Protein AF-A0AA86UKW5-F1 (afdb_monomer)

Nearest PDB structures (foldseek):
  1idz-assembly1_A  TM=8.159E-01  e=1.613E-01  Mus musculus
  1idy-assembly1_A  TM=7.658E-01  e=3.106E-01  Mus musculus
  9dtq-assembly1_D  TM=7.586E-01  e=4.602E-01  Homo sapiens
  8smn-assembly1_A  TM=3.664E-01  e=9.381E+00  Xenopus laevis

Structure (mmCIF, N/CA/C/O backbone):
data_AF-A0AA86UKW5-F1
#
_entry.id   AF-A0AA86UKW5-F1
#
loop_
_atom_site.group_PDB
_atom_site.id
_atom_site.type_symbol
_atom_site.label_atom_id
_atom_site.label_alt_id
_atom_site.label_comp_id
_atom_site.label_asym_id
_atom_site.label_entity_id
_atom_site.label_seq_id
_atom_site.pdbx_PDB_ins_code
_atom_site.Cartn_x
_atom_site.Cartn_y
_atom_site.Cartn_z
_atom_site.occupancy
_atom_site.B_iso_or_equiv
_atom_site.auth_seq_id
_atom_site.auth_comp_id
_atom_site.auth_asym_id
_atom_site.auth_atom_id
_atom_site.pdbx_PDB_model_num
ATOM 1 N N . MET A 1 1 ? -7.143 -24.535 21.350 1.00 37.25 1 MET A N 1
ATOM 2 C CA . MET A 1 1 ? -8.018 -23.808 20.401 1.00 37.25 1 MET A CA 1
ATOM 3 C C . MET A 1 1 ? -7.193 -23.427 19.184 1.00 37.25 1 MET A C 1
ATOM 5 O O . MET A 1 1 ? -6.260 -22.652 19.327 1.00 37.25 1 MET A O 1
ATOM 9 N N . ASN A 1 2 ? -7.468 -24.017 18.019 1.00 41.53 2 ASN A N 1
ATOM 10 C CA . ASN A 1 2 ? -6.715 -23.739 16.795 1.00 41.53 2 ASN A CA 1
ATOM 11 C C . ASN A 1 2 ? -7.388 -22.555 16.080 1.00 41.53 2 ASN A C 1
ATOM 13 O O . ASN A 1 2 ? -8.346 -22.742 15.330 1.00 41.53 2 ASN A O 1
ATOM 17 N N . THR A 1 3 ? -6.968 -21.324 16.381 1.00 51.84 3 THR A N 1
ATOM 18 C CA . THR A 1 3 ? -7.458 -20.129 15.684 1.00 51.84 3 THR A CA 1
ATOM 19 C C . THR A 1 3 ? -6.912 -20.156 14.260 1.00 51.84 3 THR A C 1
ATOM 21 O O . THR A 1 3 ? -5.781 -19.753 13.998 1.00 51.84 3 THR A O 1
ATOM 24 N N . LYS A 1 4 ? -7.699 -20.687 13.314 1.00 55.44 4 LYS A N 1
ATOM 25 C CA . LYS A 1 4 ? -7.384 -20.595 11.885 1.00 55.44 4 LYS A CA 1
ATOM 26 C C . LYS A 1 4 ? -7.229 -19.113 11.537 1.00 55.44 4 LYS A C 1
ATOM 28 O O . LYS A 1 4 ? -8.218 -18.392 11.444 1.00 55.44 4 LYS A O 1
ATOM 33 N N . ARG A 1 5 ? -5.988 -18.650 11.371 1.00 59.66 5 ARG A N 1
ATOM 34 C CA . ARG A 1 5 ? -5.689 -17.327 10.816 1.00 59.66 5 ARG A CA 1
ATOM 35 C C . ARG A 1 5 ? -6.158 -17.340 9.365 1.00 59.66 5 ARG A C 1
ATOM 37 O O . ARG A 1 5 ? -5.483 -17.886 8.498 1.00 59.66 5 ARG A O 1
ATOM 44 N N . VAL A 1 6 ? -7.349 -16.807 9.115 1.00 58.69 6 VAL A N 1
ATOM 45 C CA . VAL A 1 6 ? -7.847 -16.611 7.754 1.00 58.69 6 VAL A CA 1
ATOM 46 C C . VAL A 1 6 ? -7.107 -15.403 7.192 1.00 58.69 6 VAL A C 1
ATOM 48 O O . VAL A 1 6 ? -7.391 -14.262 7.544 1.00 58.69 6 VAL A O 1
ATOM 51 N N . TYR A 1 7 ? -6.094 -15.658 6.370 1.00 70.81 7 TYR A N 1
ATOM 52 C CA . TYR A 1 7 ? -5.415 -14.602 5.632 1.00 70.81 7 TYR A CA 1
ATOM 53 C C . TYR A 1 7 ? -6.322 -14.168 4.481 1.00 70.81 7 TYR A C 1
ATOM 55 O O . TYR A 1 7 ? -6.581 -14.953 3.569 1.00 70.81 7 TYR A O 1
ATOM 63 N N . HIS A 1 8 ? -6.817 -12.928 4.526 1.00 83.44 8 HIS A N 1
ATOM 64 C CA . HIS A 1 8 ? -7.572 -12.367 3.406 1.00 83.44 8 HIS A CA 1
ATOM 65 C C . HIS A 1 8 ? -6.684 -12.287 2.166 1.00 83.44 8 HIS A C 1
ATOM 67 O O . HIS A 1 8 ? -5.607 -11.678 2.191 1.00 83.44 8 HIS A O 1
ATOM 73 N N . ARG A 1 9 ? -7.146 -12.881 1.066 1.00 87.00 9 ARG A N 1
ATOM 74 C CA . ARG A 1 9 ? -6.472 -12.789 -0.225 1.00 87.00 9 ARG A CA 1
ATOM 75 C C . ARG A 1 9 ? -6.999 -11.569 -0.968 1.00 87.00 9 ARG A C 1
ATOM 77 O O . ARG A 1 9 ? -8.055 -11.620 -1.582 1.00 87.00 9 ARG A O 1
ATOM 84 N N . TRP A 1 10 ? -6.213 -10.500 -0.942 1.00 88.31 10 TRP A N 1
ATOM 85 C CA . TRP A 1 10 ? -6.488 -9.278 -1.69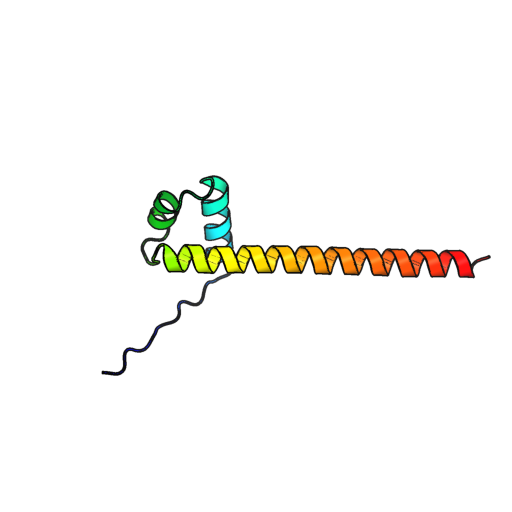1 1.00 88.31 10 TRP A CA 1
ATOM 86 C C . TRP A 1 10 ? -6.561 -9.541 -3.197 1.00 88.31 10 TRP A C 1
ATOM 88 O O . TRP A 1 10 ? -5.586 -9.993 -3.802 1.00 88.31 10 TRP A O 1
ATOM 98 N N . THR A 1 11 ? -7.694 -9.204 -3.795 1.00 91.56 11 THR A N 1
ATOM 99 C CA . THR A 1 11 ? -7.912 -9.196 -5.242 1.00 91.56 11 THR A CA 1
ATOM 100 C C . THR A 1 11 ? -7.298 -7.951 -5.886 1.00 91.56 11 THR A C 1
ATOM 102 O O . THR A 1 11 ? -7.094 -6.924 -5.237 1.00 91.56 11 THR A O 1
ATOM 105 N N . GLU A 1 12 ? -7.029 -7.998 -7.194 1.00 88.44 12 GLU A N 1
ATOM 106 C CA . GLU A 1 12 ? -6.532 -6.825 -7.932 1.00 88.44 12 GLU A CA 1
ATOM 107 C C . GLU A 1 12 ? -7.506 -5.644 -7.903 1.00 88.44 12 GLU A C 1
ATOM 109 O O . GLU A 1 12 ? -7.097 -4.484 -7.961 1.00 88.44 12 GLU A O 1
ATOM 114 N N . HIS A 1 13 ? -8.807 -5.927 -7.837 1.00 91.00 13 HIS A N 1
ATOM 115 C CA . HIS A 1 13 ? -9.827 -4.895 -7.730 1.00 91.00 13 HIS A CA 1
ATOM 116 C C . HIS A 1 13 ? -9.742 -4.173 -6.379 1.00 91.00 13 HIS A C 1
ATOM 118 O O . HIS A 1 13 ? -9.643 -2.948 -6.355 1.00 91.00 13 HIS A O 1
ATOM 124 N N . GLU A 1 14 ? -9.667 -4.920 -5.273 1.00 90.94 14 GLU A N 1
ATOM 125 C CA . GLU A 1 14 ? -9.490 -4.351 -3.930 1.00 90.94 14 GLU A CA 1
ATOM 126 C C . GLU A 1 14 ? -8.175 -3.576 -3.805 1.00 90.94 14 GLU A C 1
ATOM 128 O O . GLU A 1 14 ? -8.140 -2.512 -3.197 1.00 90.94 14 GLU A O 1
ATOM 133 N N . VAL A 1 15 ? -7.096 -4.073 -4.415 1.00 92.38 15 VAL A N 1
ATOM 134 C CA . VAL A 1 15 ? -5.797 -3.383 -4.446 1.00 92.38 15 VAL A CA 1
ATOM 135 C C . VAL A 1 15 ? -5.901 -2.031 -5.151 1.00 92.38 15 VAL A C 1
ATOM 137 O O . VAL A 1 15 ? -5.407 -1.030 -4.630 1.00 92.38 15 VAL A O 1
ATOM 140 N N . ARG A 1 16 ? -6.559 -1.984 -6.317 1.00 91.94 16 ARG A N 1
ATOM 141 C CA . ARG A 1 16 ? -6.769 -0.736 -7.067 1.00 91.94 16 ARG A CA 1
ATOM 142 C C . ARG A 1 16 ? -7.656 0.241 -6.307 1.00 91.94 16 ARG A C 1
ATOM 144 O O . ARG A 1 16 ? -7.335 1.427 -6.261 1.00 91.94 16 ARG A O 1
ATOM 151 N N . LEU A 1 17 ? -8.733 -0.252 -5.697 1.00 93.25 17 LEU A N 1
ATOM 152 C CA . LEU A 1 17 ? -9.610 0.562 -4.860 1.00 93.25 17 LEU A CA 1
ATOM 153 C C . LEU A 1 17 ? -8.853 1.138 -3.663 1.00 93.25 17 LEU A C 1
ATOM 155 O O . LEU A 1 17 ? -8.872 2.348 -3.483 1.00 93.25 17 LEU A O 1
ATOM 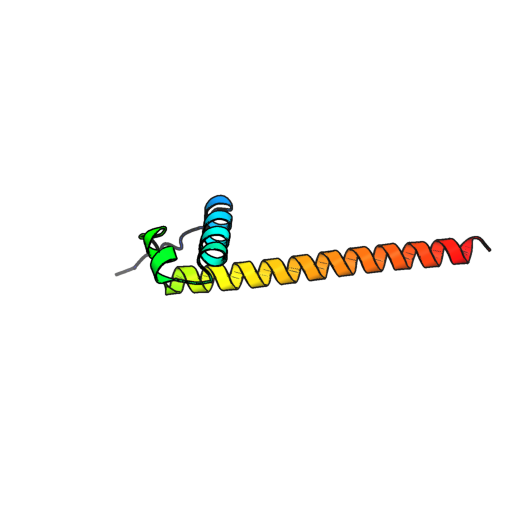159 N N . LEU A 1 18 ? -8.115 0.313 -2.913 1.00 92.94 18 LEU A N 1
ATOM 160 C CA . LEU A 1 18 ? -7.323 0.764 -1.767 1.00 92.94 18 LEU A CA 1
ATOM 161 C C . LEU A 1 18 ? -6.334 1.860 -2.170 1.00 92.94 18 LEU A C 1
ATOM 163 O O . LEU A 1 18 ? -6.273 2.906 -1.529 1.00 92.94 18 LEU A O 1
ATOM 167 N N . TYR A 1 19 ? -5.580 1.639 -3.247 1.00 92.69 19 TYR A N 1
ATOM 168 C CA . TYR A 1 19 ? -4.616 2.620 -3.732 1.00 92.69 19 TYR A CA 1
ATOM 169 C C . TYR A 1 19 ? -5.297 3.941 -4.113 1.00 92.69 19 TYR A C 1
ATOM 171 O O . TYR A 1 19 ? -4.853 5.010 -3.691 1.00 92.69 19 TYR A O 1
ATOM 179 N N . ARG A 1 20 ? -6.411 3.878 -4.854 1.00 92.75 20 ARG A N 1
ATOM 180 C CA . ARG A 1 20 ? -7.188 5.061 -5.249 1.00 92.75 20 ARG A CA 1
ATOM 181 C C . ARG A 1 20 ? -7.753 5.803 -4.040 1.00 92.75 20 ARG A C 1
ATOM 183 O O . ARG A 1 20 ? -7.652 7.025 -3.995 1.00 92.75 20 ARG A O 1
ATOM 190 N N . SER A 1 21 ? -8.323 5.097 -3.069 1.00 92.56 21 SER A N 1
ATOM 191 C CA . SER A 1 21 ? -8.901 5.712 -1.873 1.00 92.56 21 SER A CA 1
ATOM 192 C C . SER A 1 21 ? -7.829 6.408 -1.039 1.00 92.56 21 SER A C 1
ATOM 194 O O . SER A 1 21 ? -8.016 7.564 -0.678 1.00 92.56 21 SER A O 1
ATOM 196 N N . VAL A 1 22 ? -6.677 5.764 -0.813 1.00 93.38 22 VAL A N 1
ATOM 197 C CA . VAL A 1 22 ? -5.557 6.336 -0.041 1.00 93.38 22 VAL A CA 1
ATOM 198 C C . VAL A 1 22 ? -4.941 7.551 -0.741 1.00 93.38 22 VAL A C 1
ATOM 200 O O . VAL A 1 22 ? -4.629 8.546 -0.089 1.00 93.38 22 VAL A O 1
ATOM 203 N N . THR A 1 23 ? -4.768 7.497 -2.063 1.00 90.38 23 THR A N 1
ATOM 204 C CA . THR A 1 23 ? -4.217 8.622 -2.842 1.00 90.38 23 THR A CA 1
ATOM 205 C C . THR A 1 23 ? -5.191 9.793 -2.944 1.00 90.38 23 THR A C 1
ATOM 207 O O . THR A 1 23 ? -4.773 10.939 -2.804 1.00 90.38 23 THR A O 1
ATOM 210 N N . SER A 1 24 ? -6.489 9.523 -3.109 1.00 90.75 24 SER A N 1
ATOM 211 C CA . SER A 1 24 ? -7.522 10.566 -3.198 1.00 90.75 24 SER A CA 1
ATOM 212 C C . SER A 1 24 ? -7.791 11.244 -1.853 1.00 90.75 24 SER A C 1
ATOM 214 O O . SER A 1 24 ? -8.128 12.422 -1.821 1.00 90.75 24 SER A O 1
ATOM 216 N N . SER A 1 25 ? -7.634 10.523 -0.737 1.00 89.12 25 SER A N 1
ATOM 217 C CA . SER A 1 25 ? -7.854 11.053 0.614 1.00 89.12 25 SER A CA 1
ATOM 218 C C . SER A 1 25 ? -6.594 11.640 1.264 1.00 89.12 25 SER A C 1
ATOM 220 O O . SER A 1 25 ? -6.598 11.906 2.465 1.00 89.12 25 SER A O 1
ATOM 222 N N . ASN A 1 26 ? -5.504 11.812 0.504 1.00 88.81 26 ASN A N 1
ATOM 223 C CA . ASN A 1 26 ? -4.195 12.246 1.003 1.00 88.81 26 ASN A CA 1
ATOM 224 C C . ASN A 1 26 ? -3.721 11.440 2.233 1.00 88.81 26 ASN A C 1
ATOM 226 O O . ASN A 1 26 ? -3.273 11.994 3.236 1.00 88.81 26 ASN A O 1
ATOM 230 N N . ARG A 1 27 ? -3.865 10.109 2.167 1.00 89.75 27 ARG A N 1
ATOM 231 C CA . ARG A 1 27 ? -3.546 9.154 3.244 1.00 89.75 27 ARG A CA 1
ATOM 232 C C . ARG A 1 27 ? -4.346 9.359 4.537 1.00 89.75 27 ARG A C 1
ATOM 234 O O . ARG A 1 27 ? -3.900 8.944 5.607 1.00 89.75 27 ARG A O 1
ATOM 241 N N . ASN A 1 28 ? -5.553 9.920 4.459 1.00 93.50 28 ASN A N 1
ATOM 242 C CA . ASN A 1 28 ? -6.489 9.881 5.578 1.00 93.50 28 ASN A CA 1
ATOM 243 C C . ASN A 1 28 ? -7.010 8.447 5.775 1.00 93.50 28 ASN A C 1
ATOM 245 O O . ASN A 1 28 ? -7.956 8.008 5.117 1.00 93.50 28 ASN A O 1
ATOM 249 N N . TRP A 1 29 ? -6.369 7.708 6.682 1.00 90.50 29 TRP A N 1
ATOM 250 C CA . TRP A 1 29 ? -6.685 6.304 6.947 1.00 90.50 29 TRP A CA 1
ATOM 251 C C . TRP A 1 29 ? -8.04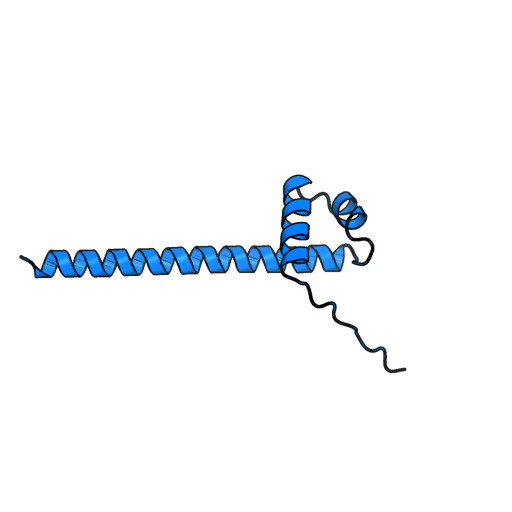8 6.089 7.598 1.00 90.50 29 TRP A C 1
ATOM 253 O O . TRP A 1 29 ? -8.624 5.024 7.405 1.00 90.50 29 TRP A O 1
ATOM 263 N N . VAL A 1 30 ? -8.569 7.081 8.325 1.00 92.38 30 VAL A N 1
ATOM 264 C CA . VAL A 1 30 ? -9.898 7.000 8.946 1.00 92.38 30 VAL A CA 1
ATOM 265 C C . VAL A 1 30 ? -10.956 6.914 7.850 1.00 92.38 30 VAL A C 1
ATOM 267 O O . VAL A 1 30 ? -11.701 5.941 7.795 1.00 92.38 30 VAL A O 1
ATOM 270 N N . SER A 1 31 ? -10.926 7.841 6.888 1.00 92.06 31 SER A N 1
ATOM 271 C CA . SER A 1 31 ? -11.845 7.827 5.740 1.00 92.06 31 SER A CA 1
ATOM 272 C C . SER A 1 31 ? -11.662 6.607 4.833 1.00 92.06 31 SER A C 1
ATOM 274 O O . SER A 1 31 ? -12.605 6.145 4.198 1.00 92.06 31 SER A O 1
ATOM 276 N N . VAL A 1 32 ? -10.444 6.065 4.746 1.00 92.50 32 VAL A N 1
ATOM 277 C CA . VAL A 1 32 ? -10.198 4.824 3.996 1.00 92.50 32 VAL A CA 1
ATOM 278 C C . VAL A 1 32 ? -10.796 3.628 4.737 1.00 92.50 32 VAL A C 1
ATOM 280 O O . VAL A 1 32 ? -11.417 2.782 4.106 1.00 92.50 32 VAL A O 1
ATOM 283 N N . GLN A 1 33 ? -10.668 3.553 6.062 1.00 93.56 33 GLN A N 1
ATOM 284 C CA . GLN A 1 33 ? -11.245 2.465 6.852 1.00 93.56 33 GLN A CA 1
ATOM 285 C C . GLN A 1 33 ? -12.776 2.451 6.792 1.00 93.56 33 GLN A C 1
ATOM 287 O O . GLN A 1 33 ? -13.362 1.373 6.759 1.00 93.56 33 GLN A O 1
ATOM 292 N N . GLU A 1 34 ? -13.424 3.613 6.694 1.00 92.56 34 GLU A N 1
ATOM 293 C CA . GLU A 1 34 ? -14.876 3.702 6.474 1.00 92.56 34 GLU A CA 1
ATOM 294 C C . GLU A 1 34 ? -15.323 2.993 5.183 1.00 92.56 34 GLU A C 1
ATOM 296 O O . GLU A 1 34 ? -16.409 2.421 5.136 1.00 92.56 34 GLU A O 1
ATOM 301 N N . GLN A 1 35 ? -14.473 2.963 4.151 1.00 90.50 35 GLN A N 1
ATOM 302 C CA . GLN A 1 35 ? -14.739 2.244 2.895 1.00 90.50 35 GLN A CA 1
ATOM 303 C C . GLN A 1 35 ? -14.387 0.752 2.968 1.00 90.50 35 GLN A C 1
ATOM 305 O O . GLN A 1 35 ? -14.824 -0.034 2.128 1.00 90.50 35 GLN A O 1
ATOM 310 N N . PHE A 1 36 ? -13.591 0.361 3.962 1.00 90.69 36 PHE A N 1
ATOM 311 C CA . PHE A 1 36 ? -13.072 -0.990 4.149 1.00 90.69 36 PHE A CA 1
ATOM 312 C C . PHE A 1 36 ? -13.295 -1.477 5.593 1.00 90.69 36 PHE A C 1
ATOM 314 O O . PHE A 1 36 ? -12.326 -1.814 6.284 1.00 90.69 36 PHE A O 1
ATOM 321 N N . PRO A 1 37 ? -14.553 -1.542 6.073 1.00 89.00 37 PRO A N 1
ATOM 322 C CA . PRO A 1 37 ? -14.859 -1.848 7.473 1.00 89.00 37 PRO A CA 1
ATOM 323 C C . PRO A 1 37 ? -14.420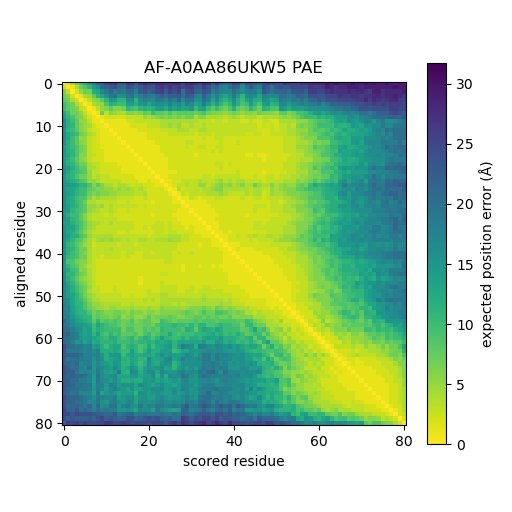 -3.256 7.905 1.00 89.00 37 PRO A C 1
ATOM 325 O O . PRO A 1 37 ? -14.231 -3.518 9.090 1.00 89.00 37 PRO A O 1
A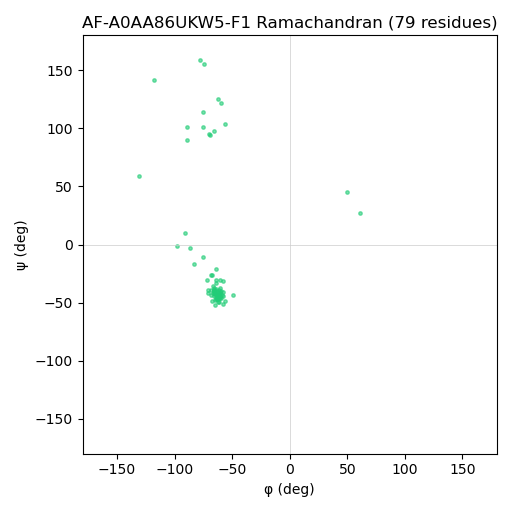TOM 328 N N . GLN A 1 38 ? -14.230 -4.169 6.951 1.00 89.81 38 GLN A N 1
ATOM 329 C CA . GLN A 1 38 ? -13.755 -5.531 7.182 1.00 89.81 38 GLN A CA 1
ATOM 330 C C . GLN A 1 38 ? -12.250 -5.625 7.490 1.00 89.81 38 GLN A C 1
ATOM 332 O O . GLN A 1 38 ? -11.775 -6.694 7.877 1.00 89.81 38 GLN A O 1
ATOM 337 N N . PHE A 1 39 ? -11.494 -4.538 7.306 1.00 89.81 39 PHE A N 1
ATOM 338 C CA . PHE A 1 39 ? -10.054 -4.498 7.543 1.00 89.81 39 PHE A CA 1
ATOM 339 C C . PHE A 1 39 ? -9.705 -3.501 8.646 1.00 89.81 39 PHE A C 1
ATOM 341 O O . PHE A 1 39 ? -10.256 -2.406 8.742 1.00 89.81 39 PHE A O 1
ATOM 348 N N . SER A 1 40 ? -8.734 -3.865 9.481 1.00 90.81 40 SER A N 1
ATOM 349 C CA . SER A 1 40 ? -8.168 -2.925 10.445 1.00 90.81 40 SER A CA 1
ATOM 350 C C . SER A 1 40 ? -7.245 -1.923 9.753 1.00 90.81 40 SER A C 1
ATOM 352 O O . SER A 1 40 ? -6.628 -2.228 8.728 1.00 90.81 40 SER A O 1
ATOM 354 N N . LEU A 1 41 ? -7.068 -0.744 10.356 1.00 91.25 41 LEU A N 1
ATOM 355 C CA . LEU A 1 41 ? -6.114 0.270 9.881 1.00 91.25 41 LEU A CA 1
ATOM 356 C C . LEU A 1 41 ? -4.730 -0.320 9.613 1.00 91.25 41 LEU A C 1
ATOM 358 O O . LEU A 1 41 ? -4.132 -0.059 8.574 1.00 91.25 41 LEU A O 1
ATOM 362 N N . LEU A 1 42 ? -4.252 -1.173 10.521 1.00 90.62 42 LEU A N 1
ATOM 363 C CA . LEU A 1 42 ? -2.954 -1.824 10.391 1.00 90.62 42 LEU A CA 1
ATOM 364 C C . LEU A 1 42 ? -2.888 -2.732 9.153 1.00 90.62 42 LEU A C 1
ATOM 366 O O . LEU A 1 42 ? -1.880 -2.746 8.450 1.0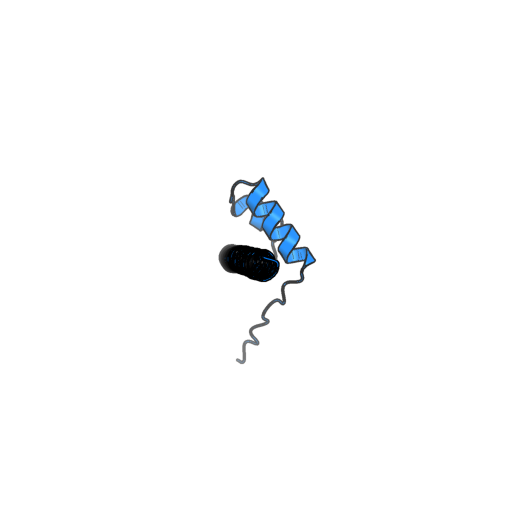0 90.62 42 LEU A O 1
ATOM 370 N N . GLN A 1 43 ? -3.956 -3.477 8.852 1.00 90.56 43 GLN A N 1
ATOM 371 C CA . GLN A 1 43 ? -4.019 -4.310 7.647 1.00 90.56 43 GLN A CA 1
ATOM 372 C C . GLN A 1 43 ? -3.991 -3.458 6.374 1.00 90.56 43 GLN A C 1
ATOM 374 O O . GLN A 1 43 ? -3.264 -3.792 5.437 1.00 90.56 43 GLN A O 1
ATOM 379 N N . LEU A 1 44 ? -4.733 -2.347 6.358 1.00 92.88 44 LEU A N 1
ATOM 380 C CA . LEU A 1 44 ? -4.785 -1.408 5.234 1.00 92.88 44 LEU A CA 1
ATOM 381 C C . LEU A 1 44 ? -3.424 -0.742 4.988 1.00 92.88 44 LEU A C 1
ATOM 383 O O . LEU A 1 44 ? -2.934 -0.741 3.859 1.00 92.88 44 LEU A O 1
ATOM 387 N N . GLN A 1 45 ? -2.776 -0.248 6.045 1.00 93.88 45 GLN A N 1
ATOM 388 C CA . GLN A 1 45 ? -1.455 0.385 5.982 1.00 93.88 45 GLN A CA 1
ATOM 389 C C . GLN A 1 45 ? -0.370 -0.586 5.512 1.00 93.88 45 GLN A C 1
ATOM 391 O O . GLN A 1 45 ? 0.410 -0.265 4.610 1.00 93.88 45 GLN A O 1
ATOM 396 N N . ASN A 1 46 ? -0.347 -1.797 6.076 1.00 92.19 46 ASN A N 1
ATOM 397 C CA . ASN A 1 46 ? 0.598 -2.832 5.664 1.00 92.19 46 ASN A CA 1
ATOM 398 C C . ASN A 1 46 ? 0.398 -3.192 4.192 1.00 92.19 46 ASN A C 1
ATOM 400 O O . ASN A 1 46 ? 1.367 -3.267 3.434 1.00 92.19 46 ASN A O 1
ATOM 404 N N . LYS A 1 47 ? -0.858 -3.361 3.760 1.00 92.75 47 LYS A N 1
ATOM 405 C CA . LYS A 1 47 ? -1.159 -3.673 2.365 1.00 92.75 47 LYS A CA 1
ATOM 406 C C . LYS A 1 47 ? -0.734 -2.545 1.428 1.00 92.75 47 LYS A C 1
ATOM 408 O O . LYS A 1 47 ? -0.104 -2.828 0.412 1.00 92.75 47 LYS A O 1
ATOM 413 N N . PHE A 1 48 ? -1.039 -1.295 1.762 1.00 93.12 48 PHE A N 1
ATOM 414 C CA . PHE A 1 48 ? -0.658 -0.140 0.951 1.00 93.12 48 PHE A CA 1
ATOM 415 C C . PHE A 1 48 ? 0.862 0.000 0.835 1.00 93.12 48 PHE A C 1
ATOM 417 O O . PHE A 1 48 ? 1.374 0.145 -0.269 1.00 93.12 48 PHE A O 1
ATOM 424 N N . THR A 1 49 ? 1.595 -0.179 1.935 1.00 92.25 49 THR A N 1
ATOM 425 C CA . THR A 1 49 ? 3.068 -0.180 1.923 1.00 92.25 49 THR A CA 1
ATOM 426 C C . THR A 1 49 ? 3.628 -1.247 0.976 1.00 92.25 49 THR A C 1
ATOM 428 O O . THR A 1 49 ? 4.584 -0.998 0.243 1.00 92.25 49 THR A O 1
ATOM 431 N N . MET A 1 50 ? 3.029 -2.444 0.951 1.00 90.94 50 MET A N 1
ATOM 432 C CA . MET A 1 50 ? 3.418 -3.484 -0.009 1.00 90.94 50 MET A CA 1
ATOM 433 C C . MET A 1 50 ? 3.110 -3.083 -1.456 1.00 90.94 50 MET A C 1
ATOM 435 O O . MET A 1 50 ? 3.921 -3.358 -2.338 1.00 90.94 50 MET A O 1
ATOM 439 N N . ILE A 1 51 ? 1.964 -2.440 -1.704 1.00 89.44 51 ILE A N 1
ATOM 440 C CA . ILE A 1 51 ? 1.585 -1.940 -3.033 1.00 89.44 51 ILE A CA 1
ATOM 441 C C . ILE A 1 51 ? 2.593 -0.888 -3.510 1.00 89.44 51 ILE A C 1
ATOM 443 O O . ILE A 1 51 ? 3.075 -0.993 -4.634 1.00 89.44 51 ILE A O 1
ATOM 447 N N . GLU A 1 52 ? 2.964 0.076 -2.662 1.00 88.56 52 GLU A N 1
ATOM 448 C CA . GLU A 1 52 ? 3.954 1.106 -3.006 1.00 88.56 52 GLU A CA 1
ATOM 449 C C . GLU A 1 52 ? 5.309 0.491 -3.359 1.00 88.56 52 GLU A C 1
ATOM 451 O O . GLU A 1 52 ? 5.877 0.813 -4.401 1.00 88.56 52 GLU A O 1
ATOM 456 N N . LYS A 1 53 ? 5.791 -0.465 -2.555 1.00 86.44 53 LYS A N 1
ATOM 457 C CA . LYS A 1 53 ? 7.033 -1.191 -2.856 1.00 86.44 53 LYS A CA 1
ATOM 458 C C . LYS A 1 53 ? 6.965 -1.917 -4.199 1.00 86.44 53 LYS A C 1
ATOM 460 O O . LYS A 1 53 ? 7.910 -1.848 -4.972 1.00 86.44 53 LYS A O 1
ATOM 465 N N . GLN A 1 54 ? 5.851 -2.582 -4.505 1.00 83.00 54 GLN A N 1
ATOM 466 C CA . GLN A 1 54 ? 5.684 -3.269 -5.790 1.00 83.00 54 GLN A CA 1
ATOM 467 C C . GLN A 1 54 ? 5.630 -2.299 -6.975 1.00 83.00 54 GLN A C 1
ATOM 469 O O . GLN A 1 54 ? 6.136 -2.623 -8.047 1.00 83.00 54 GLN A O 1
ATOM 474 N N . PHE A 1 55 ? 5.037 -1.118 -6.797 1.00 79.94 55 PHE A N 1
ATOM 475 C CA . PHE A 1 55 ? 5.030 -0.074 -7.821 1.00 79.94 55 PHE A CA 1
ATOM 476 C C . PHE A 1 55 ? 6.427 0.491 -8.087 1.00 79.94 55 PHE A C 1
ATOM 478 O O . PHE A 1 55 ? 6.777 0.694 -9.247 1.00 79.94 55 PHE A O 1
ATOM 485 N N . LEU A 1 56 ? 7.223 0.713 -7.037 1.00 74.25 56 LEU A N 1
ATOM 486 C CA . LEU A 1 56 ? 8.609 1.171 -7.165 1.00 74.25 56 LEU A CA 1
ATOM 487 C C . LEU A 1 56 ? 9.460 0.147 -7.921 1.00 74.25 56 LEU A C 1
ATOM 489 O O . LEU A 1 56 ? 10.048 0.490 -8.940 1.00 74.25 56 LEU A O 1
ATOM 493 N N . VAL A 1 57 ? 9.397 -1.124 -7.515 1.00 74.38 57 VAL A N 1
ATOM 494 C CA . VAL A 1 57 ? 10.143 -2.217 -8.163 1.00 74.38 57 VAL A CA 1
ATOM 495 C C . VAL A 1 57 ? 9.769 -2.361 -9.643 1.00 74.38 57 VAL A C 1
ATOM 497 O O . VAL A 1 57 ? 10.635 -2.582 -10.484 1.00 74.38 57 VAL A O 1
ATOM 500 N N . LYS A 1 58 ? 8.483 -2.212 -9.994 1.00 72.00 58 LYS A N 1
ATOM 501 C CA . LYS A 1 58 ? 8.044 -2.255 -11.399 1.00 72.00 58 LYS A CA 1
ATOM 502 C C . LYS A 1 58 ? 8.582 -1.083 -12.220 1.00 72.00 58 LYS A C 1
ATOM 504 O O . LYS A 1 58 ? 8.960 -1.298 -13.365 1.00 72.00 58 LYS A O 1
ATOM 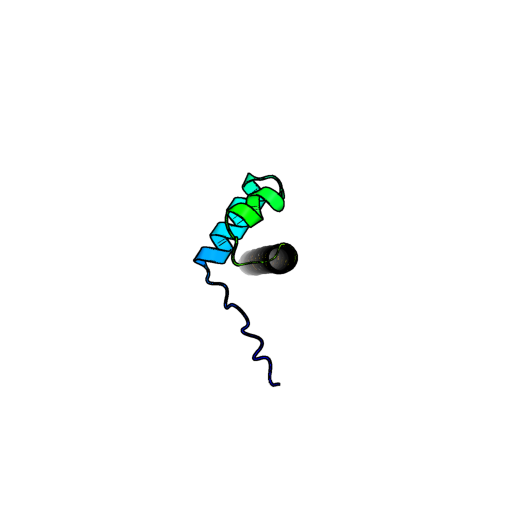509 N N . LYS A 1 59 ? 8.629 0.128 -11.653 1.00 71.38 59 LYS A N 1
ATOM 510 C CA . LYS A 1 59 ? 9.213 1.300 -12.326 1.00 71.38 59 LYS A CA 1
ATOM 511 C C . LYS A 1 59 ? 10.716 1.152 -12.549 1.00 71.38 59 LYS A C 1
ATOM 513 O O . LYS A 1 59 ? 11.204 1.538 -13.604 1.00 71.38 59 LYS A O 1
ATOM 518 N N . GLU A 1 60 ? 11.436 0.606 -11.575 1.00 69.75 60 GLU A N 1
ATOM 519 C CA . GLU A 1 60 ? 12.876 0.350 -11.700 1.00 69.75 60 GLU A CA 1
ATOM 520 C C . GLU A 1 60 ? 13.150 -0.695 -12.787 1.00 69.75 60 GLU A C 1
ATOM 522 O O . GLU A 1 60 ? 13.909 -0.425 -13.711 1.00 69.75 60 GLU A O 1
ATOM 527 N N . ALA A 1 61 ? 12.425 -1.818 -12.773 1.00 72.88 61 ALA A N 1
ATOM 528 C CA . ALA A 1 61 ? 12.557 -2.854 -13.797 1.00 72.88 61 ALA A CA 1
ATOM 529 C C . ALA A 1 61 ? 12.221 -2.358 -15.220 1.00 72.88 61 ALA A C 1
ATOM 531 O O . ALA A 1 61 ? 12.868 -2.759 -16.186 1.00 72.88 61 ALA A O 1
ATOM 532 N N . GLU A 1 62 ? 11.218 -1.485 -15.363 1.00 77.69 62 GLU A N 1
ATOM 533 C CA . GLU A 1 62 ? 10.881 -0.863 -16.649 1.00 77.69 62 GLU A CA 1
ATOM 534 C C . GLU A 1 62 ? 12.001 0.071 -17.134 1.00 77.69 62 GLU A C 1
ATOM 536 O O . GLU A 1 62 ? 12.409 -0.014 -18.292 1.00 77.69 62 GLU A O 1
ATOM 541 N N . ASN A 1 63 ? 12.559 0.899 -16.245 1.00 72.38 63 ASN A N 1
ATOM 542 C CA . ASN A 1 63 ? 13.686 1.774 -16.573 1.00 72.38 63 ASN A CA 1
ATOM 543 C C . ASN A 1 63 ? 14.939 0.988 -16.995 1.00 72.38 63 ASN A C 1
ATOM 545 O O . ASN A 1 63 ? 15.557 1.341 -18.000 1.00 72.38 63 ASN A O 1
ATOM 549 N N . ASP A 1 64 ? 15.295 -0.083 -16.278 1.00 78.94 64 ASP A N 1
ATOM 550 C CA . ASP A 1 64 ? 16.418 -0.963 -16.635 1.00 78.94 64 ASP A CA 1
ATOM 551 C C . ASP A 1 64 ? 16.216 -1.615 -18.014 1.00 78.94 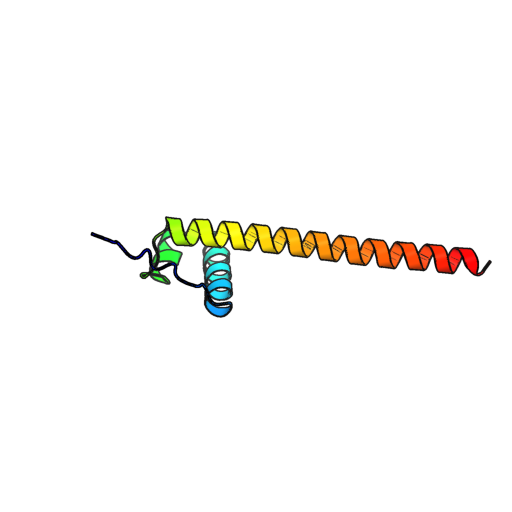64 ASP A C 1
ATOM 553 O O . ASP A 1 64 ? 17.136 -1.665 -18.832 1.00 78.94 64 ASP A O 1
ATOM 557 N N . SER A 1 65 ? 14.988 -2.044 -18.327 1.00 83.12 65 SER A N 1
ATOM 558 C CA . SER A 1 65 ? 14.659 -2.609 -19.642 1.00 83.12 65 SER A CA 1
ATOM 559 C C . SER A 1 65 ? 14.813 -1.592 -20.781 1.00 83.12 65 SER A C 1
ATOM 561 O O . SER A 1 65 ? 15.254 -1.945 -21.882 1.00 83.12 65 SER A O 1
ATOM 563 N N . VAL A 1 66 ? 14.443 -0.330 -20.547 1.00 80.56 66 VAL A N 1
ATOM 564 C CA . VAL A 1 66 ? 14.618 0.755 -21.526 1.00 80.56 66 VAL A CA 1
ATOM 565 C C . VAL A 1 66 ? 16.103 1.073 -21.716 1.00 80.56 66 VAL A C 1
ATOM 567 O O . VAL A 1 66 ? 16.554 1.197 -22.855 1.00 80.56 66 VAL A O 1
ATOM 570 N N . LEU A 1 67 ? 16.875 1.143 -20.628 1.00 79.88 67 LEU A N 1
ATOM 571 C CA . LEU A 1 67 ? 18.325 1.365 -20.658 1.00 79.88 67 LEU A CA 1
ATOM 572 C C . LEU A 1 67 ? 19.056 0.298 -21.478 1.00 79.88 67 LEU A C 1
ATOM 574 O O . LEU A 1 67 ? 19.891 0.641 -22.317 1.00 79.88 67 LEU A O 1
ATOM 578 N N . GLU A 1 68 ? 18.704 -0.975 -21.299 1.00 85.19 68 GLU A N 1
ATOM 579 C CA . GLU A 1 68 ? 19.307 -2.066 -22.067 1.00 85.19 68 GLU A CA 1
ATOM 580 C C . GLU A 1 68 ? 18.948 -1.980 -23.558 1.00 85.19 68 GLU A C 1
ATOM 582 O O . GLU A 1 68 ? 19.805 -2.145 -24.426 1.00 85.19 68 GLU A O 1
ATOM 587 N N . THR A 1 69 ? 17.705 -1.614 -23.883 1.00 85.38 69 THR A N 1
ATOM 588 C CA . THR A 1 69 ? 17.285 -1.410 -25.280 1.00 85.38 69 THR A CA 1
ATOM 589 C C . THR A 1 69 ? 18.089 -0.289 -25.947 1.00 85.38 69 THR A C 1
ATOM 591 O O . THR A 1 69 ? 18.568 -0.436 -27.074 1.00 85.38 69 THR A O 1
ATOM 594 N N . VAL A 1 70 ? 18.281 0.829 -25.242 1.00 87.38 70 VAL A N 1
ATOM 595 C CA . VAL A 1 70 ? 19.070 1.972 -25.724 1.00 87.38 70 VAL A CA 1
ATOM 596 C C . VAL A 1 70 ? 20.542 1.589 -25.897 1.00 87.38 70 VAL A C 1
ATOM 598 O O . VAL A 1 70 ? 21.154 1.947 -26.906 1.00 87.38 70 VAL A O 1
ATOM 601 N N . ARG A 1 71 ? 21.105 0.810 -24.967 1.00 91.44 71 ARG A N 1
ATOM 602 C CA . ARG A 1 71 ? 22.471 0.282 -25.061 1.00 91.44 71 ARG A CA 1
ATOM 603 C C . ARG A 1 71 ? 22.672 -0.560 -26.322 1.00 91.44 71 ARG A C 1
ATOM 605 O O . ARG A 1 71 ? 23.594 -0.284 -27.091 1.00 91.44 71 ARG A O 1
ATOM 612 N N . VAL A 1 72 ? 21.793 -1.533 -26.566 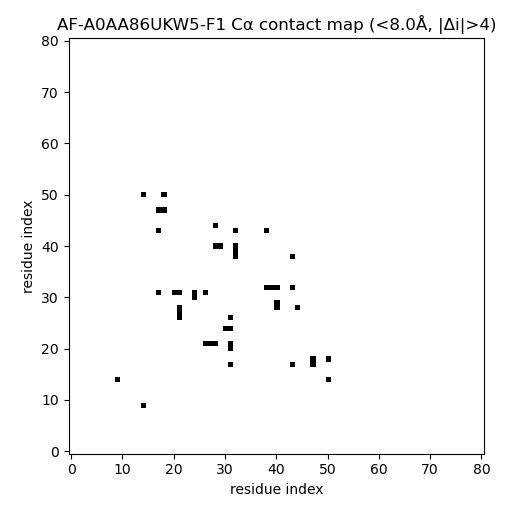1.00 90.69 72 VAL A N 1
ATOM 613 C CA . VAL A 1 72 ? 21.869 -2.412 -27.745 1.00 90.69 72 VAL A CA 1
ATOM 614 C C . VAL A 1 72 ? 21.774 -1.605 -29.040 1.00 90.69 72 VAL A C 1
ATOM 616 O O . VAL A 1 72 ? 22.548 -1.834 -29.970 1.00 90.69 72 VAL A O 1
ATOM 619 N N . LEU A 1 73 ? 20.877 -0.616 -29.103 1.00 88.44 73 LEU A N 1
ATOM 620 C CA . LEU A 1 73 ? 20.755 0.267 -30.266 1.00 88.44 73 LEU A CA 1
ATOM 621 C C . LEU A 1 73 ? 22.041 1.060 -30.532 1.00 88.44 73 LEU A C 1
ATOM 623 O O . LEU A 1 73 ? 22.472 1.145 -31.681 1.00 88.44 73 LEU A O 1
ATOM 627 N N . MET A 1 74 ? 22.690 1.593 -29.493 1.00 88.88 74 MET A N 1
ATOM 628 C CA . MET A 1 74 ? 23.973 2.294 -29.640 1.00 88.88 74 MET A CA 1
ATOM 629 C C . MET A 1 74 ? 25.090 1.376 -30.149 1.00 88.88 74 MET A C 1
ATOM 631 O O . MET A 1 74 ? 25.879 1.787 -31.001 1.00 88.88 74 MET A O 1
ATOM 635 N N . GLU A 1 75 ? 25.150 0.128 -29.678 1.00 89.50 75 GLU A N 1
ATOM 636 C CA . GLU A 1 75 ? 26.112 -0.859 -30.183 1.00 89.50 75 GLU A CA 1
ATOM 637 C C . GLU A 1 75 ? 25.847 -1.242 -31.645 1.00 89.50 75 GLU A C 1
ATOM 639 O O . GLU A 1 75 ? 26.791 -1.412 -32.416 1.00 89.50 75 GLU A O 1
ATOM 644 N N . LEU A 1 76 ? 24.579 -1.345 -32.052 1.00 87.62 76 LEU A N 1
ATOM 645 C CA . LEU A 1 76 ? 24.205 -1.626 -33.439 1.00 87.62 76 LEU A CA 1
ATOM 646 C C . LEU A 1 76 ? 24.543 -0.468 -34.382 1.00 87.62 76 LEU A C 1
ATOM 648 O O . LEU A 1 76 ? 24.992 -0.719 -35.498 1.00 87.62 76 LEU A O 1
ATOM 652 N N . MET A 1 77 ? 24.353 0.780 -33.945 1.00 86.50 77 MET A N 1
ATOM 653 C CA . MET A 1 77 ? 24.730 1.961 -34.731 1.00 86.50 77 MET A CA 1
ATOM 654 C C . MET A 1 77 ? 26.246 2.038 -34.930 1.00 86.50 77 MET A C 1
ATOM 656 O O . MET A 1 77 ? 26.695 2.273 -36.044 1.00 86.50 77 MET A O 1
ATOM 660 N N . ARG A 1 78 ? 27.029 1.737 -33.888 1.00 85.31 78 ARG A N 1
ATOM 661 C CA . ARG A 1 78 ? 28.500 1.742 -33.944 1.00 85.31 78 ARG A CA 1
ATOM 662 C C . ARG A 1 78 ? 29.090 0.642 -34.838 1.00 85.31 78 ARG A C 1
ATOM 664 O O . ARG A 1 78 ? 30.198 0.785 -35.326 1.00 85.31 78 ARG A O 1
ATOM 671 N N . LYS A 1 79 ? 28.380 -0.475 -35.031 1.00 76.56 79 LYS A N 1
ATOM 672 C CA . LYS A 1 79 ? 28.816 -1.602 -35.883 1.00 76.56 79 LYS A CA 1
ATOM 673 C C . LYS A 1 79 ? 28.442 -1.445 -37.365 1.00 76.56 79 LYS A C 1
ATOM 675 O O . LYS A 1 79 ? 28.733 -2.345 -38.147 1.00 76.56 79 LYS A O 1
ATOM 680 N N . ARG A 1 80 ? 27.731 -0.372 -37.732 1.00 67.44 80 ARG A N 1
ATOM 681 C CA . ARG A 1 80 ? 27.341 -0.062 -39.120 1.00 67.44 80 ARG A CA 1
ATOM 682 C C . ARG A 1 80 ? 28.264 0.955 -39.806 1.00 67.44 80 ARG A C 1
ATOM 684 O O . ARG A 1 80 ? 28.018 1.258 -40.971 1.00 67.44 80 ARG A O 1
ATOM 691 N N . GLU A 1 81 ? 29.272 1.458 -39.098 1.00 56.44 81 GLU A N 1
ATOM 692 C CA . GLU A 1 81 ? 30.415 2.212 -39.639 1.00 56.44 81 GLU A CA 1
ATOM 693 C C . GLU A 1 81 ? 31.575 1.260 -39.956 1.00 56.44 81 GLU A C 1
ATOM 695 O O . GLU A 1 81 ? 32.246 1.487 -40.986 1.00 56.44 81 GLU A O 1
#

Organism: NCBI:txid28002

Sequence (81 aa):
MNTKRVYHRWTEHEVRLLYRSVTSSNRNWVSVQEQFPQFSLLQLQNKFTMIEKQFLVKKEAENDSVLETVRVLMELMRKRE

Radius of gyration: 20.55 Å; Cα contacts (8 Å, |Δi|>4): 23; chains: 1; bounding box: 45×36×60 Å

Solvent-accessible surface area (backbone atoms only — not comparable to full-atom values): 4878 Å² total; per-residue (Å²): 134,87,79,77,81,80,77,81,81,82,47,73,66,56,51,52,50,53,52,50,46,35,63,74,50,74,62,42,57,68,69,41,33,72,78,37,76,93,47,54,67,67,57,52,51,54,50,49,55,52,50,53,53,53,53,50,53,52,53,51,54,51,51,53,54,51,52,52,53,53,50,54,50,54,55,53,57,66,72,74,114

Mean predicted aligned error: 9.13 Å

Foldseek 3Di:
DPPPPPDDDDDPVNLVVLLCQCVVVVNPLVSSCVVVVVDDSVRSVVSVVVVVVVVVVVVVVVVVVVVVVVVVVVVVVVVVD

Secondary structure (DSSP, 8-state):
-----------HHHHHHHHHHHHHTTT-HHHHHHH-TTS-HHHHHHHHHHHHHHHHHHHHHHHHHHHHHHHHHHHHHHTT-

InterPro domains:
  IPR009057 Homedomain-like superfamily [SSF46689] (7-59)

pLDDT: mean 83.9, std 12.19, range [37.25, 93.88]